Protein AF-W2HFR7-F1 (afdb_monomer)

Mean predicted aligned error: 10.8 Å

Structure (mmCIF, N/CA/C/O backbone):
data_AF-W2HFR7-F1
#
_entry.id   AF-W2HFR7-F1
#
loop_
_atom_site.group_PDB
_atom_site.id
_atom_site.type_symbol
_atom_site.label_atom_id
_atom_site.label_alt_id
_atom_site.label_comp_id
_atom_site.label_asym_id
_atom_site.label_entity_id
_atom_site.label_seq_id
_atom_site.pdbx_PDB_ins_code
_atom_site.Cartn_x
_atom_site.Cartn_y
_atom_site.Cartn_z
_atom_site.occupancy
_atom_site.B_iso_or_equiv
_atom_site.auth_seq_id
_atom_site.auth_comp_id
_atom_site.auth_asym_id
_atom_site.auth_atom_id
_atom_site.pdbx_PDB_model_num
ATOM 1 N N . ALA A 1 1 ? -44.689 5.889 13.777 1.00 72.44 1 ALA A N 1
ATOM 2 C CA . ALA A 1 1 ? -43.643 6.076 12.738 1.00 72.44 1 ALA A CA 1
ATOM 3 C C . ALA A 1 1 ? -42.226 5.850 13.285 1.00 72.44 1 ALA A C 1
ATOM 5 O O . ALA A 1 1 ? -41.474 5.081 12.692 1.00 72.44 1 ALA A O 1
ATOM 6 N N . ILE A 1 2 ? -41.880 6.452 14.431 1.00 83.69 2 ILE A N 1
ATOM 7 C CA . ILE A 1 2 ? -40.548 6.368 15.060 1.00 83.69 2 ILE A CA 1
ATOM 8 C C . ILE A 1 2 ? -40.162 4.932 15.465 1.00 83.69 2 ILE A C 1
ATOM 10 O O . ILE A 1 2 ? -39.031 4.516 15.214 1.00 83.69 2 ILE A O 1
ATOM 14 N N . ASP A 1 3 ? -41.094 4.126 15.982 1.00 90.75 3 ASP A N 1
ATOM 15 C CA . ASP A 1 3 ? -40.791 2.737 16.382 1.00 90.75 3 ASP A CA 1
ATOM 16 C C . ASP A 1 3 ? -40.425 1.837 15.200 1.00 90.75 3 ASP A C 1
ATOM 18 O O . ASP A 1 3 ? -39.537 0.985 15.286 1.00 90.75 3 ASP A O 1
ATOM 22 N N . LYS A 1 4 ? -41.058 2.072 14.045 1.00 90.25 4 LYS A N 1
ATOM 23 C CA . LYS A 1 4 ? -40.745 1.359 12.803 1.00 90.25 4 LYS A CA 1
ATOM 24 C C . LYS A 1 4 ? -39.317 1.673 12.348 1.00 90.25 4 LYS A C 1
ATOM 26 O O . LYS A 1 4 ? -38.601 0.757 11.950 1.00 90.25 4 LYS A O 1
ATOM 31 N N . LEU A 1 5 ? -38.898 2.935 12.464 1.00 88.25 5 LEU A N 1
ATOM 32 C CA . LEU A 1 5 ? -37.544 3.381 12.137 1.00 88.25 5 LEU A CA 1
ATOM 33 C C . LEU A 1 5 ? -36.503 2.787 13.098 1.00 88.25 5 LEU A C 1
ATOM 35 O O . LEU A 1 5 ? -35.528 2.192 12.639 1.00 88.25 5 LEU A O 1
ATOM 39 N N . ARG A 1 6 ? -36.744 2.849 14.415 1.00 90.19 6 ARG A N 1
ATOM 40 C CA . ARG A 1 6 ? -35.861 2.248 15.434 1.00 90.19 6 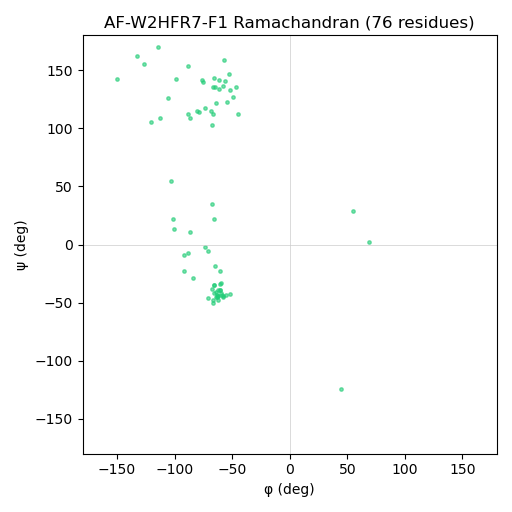ARG A CA 1
ATOM 41 C C . ARG A 1 6 ? -35.622 0.760 15.183 1.00 90.19 6 ARG A C 1
ATOM 43 O O . ARG A 1 6 ? -34.484 0.300 15.222 1.00 90.19 6 ARG A O 1
ATOM 50 N N . ARG A 1 7 ? -36.674 0.017 14.835 1.00 93.19 7 ARG A N 1
ATOM 51 C CA . ARG A 1 7 ? -36.586 -1.421 14.545 1.00 93.19 7 ARG A CA 1
ATOM 52 C C . ARG A 1 7 ? -35.751 -1.731 13.296 1.00 93.19 7 ARG A C 1
ATOM 54 O O . ARG A 1 7 ? -35.062 -2.747 13.265 1.00 93.19 7 ARG A O 1
ATOM 61 N N . ILE A 1 8 ? -35.807 -0.876 12.273 1.00 90.31 8 ILE A N 1
ATOM 62 C CA . ILE A 1 8 ? -34.995 -1.020 11.052 1.00 90.31 8 ILE A CA 1
ATOM 63 C C . ILE A 1 8 ? -33.523 -0.725 11.351 1.00 90.31 8 ILE A C 1
ATOM 65 O O . ILE A 1 8 ? -32.660 -1.513 10.965 1.00 90.31 8 ILE A O 1
ATOM 69 N N . ILE A 1 9 ? -33.250 0.367 12.071 1.00 87.25 9 ILE A N 1
ATOM 70 C CA . ILE A 1 9 ? -31.897 0.762 12.488 1.00 87.25 9 ILE A CA 1
ATOM 71 C C . ILE A 1 9 ? -31.254 -0.351 13.318 1.00 87.25 9 ILE A C 1
ATOM 73 O O . ILE A 1 9 ? -30.124 -0.735 13.032 1.00 87.25 9 ILE A O 1
ATOM 77 N N . TRP A 1 10 ? -31.991 -0.924 14.275 1.00 89.38 10 TRP A N 1
ATOM 78 C CA . TRP A 1 10 ? -31.506 -2.026 15.108 1.00 89.38 10 TRP A CA 1
ATOM 79 C C . TRP A 1 10 ? -31.172 -3.280 14.289 1.00 89.38 10 TRP A C 1
ATOM 81 O O . TRP A 1 10 ? -30.075 -3.820 14.405 1.00 89.38 10 TRP A O 1
ATOM 91 N N . ARG A 1 11 ? -32.064 -3.707 13.379 1.00 90.12 11 ARG A N 1
ATOM 92 C CA . ARG A 1 11 ? -31.802 -4.864 12.495 1.00 90.12 11 ARG A CA 1
ATOM 93 C C . ARG A 1 11 ? -30.583 -4.667 11.597 1.00 90.12 11 ARG A C 1
ATOM 95 O O . ARG A 1 11 ? -29.899 -5.635 11.278 1.00 90.12 11 ARG A O 1
ATOM 102 N N . ARG A 1 12 ? -30.327 -3.431 11.165 1.00 83.38 12 ARG A N 1
ATOM 103 C CA . ARG A 1 12 ? -29.226 -3.082 10.256 1.00 83.38 12 ARG A CA 1
ATOM 104 C C . ARG A 1 12 ? -28.016 -2.489 10.979 1.00 83.38 12 ARG A C 1
ATOM 106 O O . ARG A 1 12 ? -27.135 -1.955 10.318 1.00 83.38 12 ARG A O 1
ATOM 113 N N . HIS A 1 13 ? -27.941 -2.583 12.307 1.00 82.12 13 HIS A N 1
ATOM 114 C CA . HIS A 1 13 ? -26.844 -2.000 13.085 1.00 82.12 13 HIS A CA 1
ATOM 115 C C . HIS A 1 13 ? -25.468 -2.559 12.688 1.00 82.12 13 HIS A C 1
ATOM 117 O O . HIS A 1 13 ? -24.496 -1.821 12.644 1.00 82.12 13 HIS A O 1
ATOM 123 N N . HIS A 1 14 ? -25.397 -3.831 12.290 1.00 74.50 14 HIS A N 1
ATOM 124 C CA . HIS A 1 14 ? -24.175 -4.459 11.771 1.00 74.50 14 HIS A CA 1
ATOM 125 C C . HIS A 1 14 ? -23.676 -3.867 10.436 1.00 74.50 14 HIS A C 1
ATOM 127 O O . HIS A 1 14 ? -22.523 -4.074 10.079 1.00 74.50 14 HIS A O 1
ATOM 133 N N . LEU A 1 15 ? -24.532 -3.147 9.697 1.00 74.94 15 LEU A N 1
ATOM 134 C CA . LEU A 1 15 ? -24.166 -2.419 8.473 1.00 74.94 15 LEU A CA 1
ATOM 135 C C . LEU A 1 15 ? -23.761 -0.971 8.758 1.00 74.94 15 LEU A C 1
ATOM 137 O O . LEU A 1 15 ? -23.336 -0.261 7.847 1.00 74.94 15 LEU A O 1
ATOM 141 N N . GLN A 1 16 ? -23.949 -0.492 9.988 1.00 70.81 16 GLN A N 1
ATOM 142 C CA . GLN A 1 16 ? -23.590 0.873 10.332 1.00 70.81 16 GLN A CA 1
ATOM 143 C C . GLN A 1 16 ? -22.070 0.968 10.428 1.00 70.81 16 GLN A C 1
ATOM 145 O O . GLN A 1 16 ? -21.435 0.338 11.271 1.00 70.81 16 GLN A O 1
ATOM 150 N N . ILE A 1 17 ? -21.490 1.782 9.551 1.00 65.62 17 ILE A N 1
ATOM 151 C CA . ILE A 1 17 ? -20.085 2.164 9.631 1.00 65.62 17 ILE A CA 1
ATOM 152 C C . ILE A 1 17 ? -19.959 3.055 10.870 1.00 65.62 17 ILE A C 1
ATOM 154 O O . ILE A 1 17 ? -20.585 4.113 10.955 1.00 65.62 17 ILE A O 1
ATOM 158 N N . GLY A 1 18 ? -19.215 2.586 11.874 1.00 64.19 18 GLY A N 1
ATOM 159 C CA . GLY A 1 18 ? -18.979 3.344 13.101 1.00 64.19 18 GLY A CA 1
ATOM 160 C C . GLY A 1 18 ? -18.351 4.711 12.810 1.00 64.19 18 GLY A C 1
ATOM 161 O O . GLY A 1 18 ? -17.719 4.915 11.780 1.00 64.19 18 GLY A O 1
ATOM 162 N N . LYS A 1 19 ? -18.485 5.654 13.749 1.00 58.66 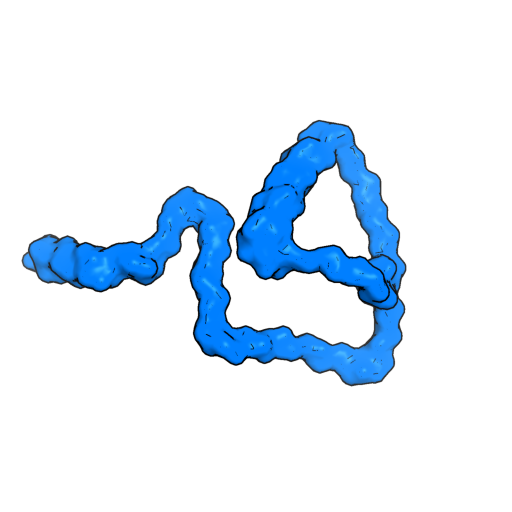19 LYS A N 1
ATOM 163 C CA . LYS A 1 19 ? -18.011 7.054 13.657 1.00 58.66 19 LYS A CA 1
ATOM 164 C C . LYS A 1 19 ? -16.476 7.241 13.607 1.00 58.66 19 LYS A C 1
ATOM 166 O O . LYS A 1 19 ? -15.972 8.306 13.953 1.00 58.66 19 LYS A O 1
ATOM 171 N N . GLY A 1 20 ? -15.723 6.220 13.215 1.00 57.03 20 GLY A N 1
ATOM 172 C CA . GLY A 1 20 ? -14.276 6.278 13.025 1.00 57.03 20 GLY A CA 1
ATOM 173 C C . GLY A 1 20 ? -13.906 6.088 11.560 1.00 57.03 20 GLY A C 1
ATOM 174 O O . GLY A 1 20 ? -14.726 5.655 10.759 1.00 57.03 20 GLY A O 1
ATOM 175 N N . ASN A 1 21 ? -12.638 6.324 11.224 1.00 57.94 21 ASN A N 1
ATOM 176 C CA . ASN A 1 21 ? -12.040 5.985 9.923 1.00 57.94 21 ASN A CA 1
ATOM 177 C C . ASN A 1 21 ? -11.934 4.459 9.704 1.00 57.94 21 ASN A C 1
ATOM 179 O O . ASN A 1 21 ? -10.946 3.971 9.157 1.00 57.94 21 ASN A O 1
ATOM 183 N N . ALA A 1 22 ? -12.897 3.688 10.209 1.00 59.88 22 ALA A N 1
ATOM 184 C CA . ALA A 1 22 ? -13.009 2.277 9.928 1.00 59.88 22 ALA A CA 1
ATOM 185 C C . ALA A 1 22 ? -13.348 2.163 8.445 1.00 59.88 22 ALA A C 1
ATOM 187 O O . ALA A 1 22 ? -14.416 2.599 8.010 1.00 59.88 22 ALA A O 1
ATOM 188 N N . LEU A 1 23 ? -12.402 1.631 7.672 1.00 57.38 23 LEU A N 1
ATOM 189 C CA . LEU A 1 23 ? -12.669 1.263 6.295 1.00 57.38 23 LEU A CA 1
ATOM 190 C C . LEU A 1 23 ? -13.921 0.377 6.284 1.00 57.38 23 LEU A C 1
ATOM 192 O O . LEU A 1 23 ? -14.020 -0.526 7.125 1.00 57.38 23 LEU A O 1
ATOM 196 N N . PRO A 1 24 ? -14.886 0.635 5.384 1.00 60.72 24 PRO A N 1
ATOM 197 C CA . PRO A 1 24 ? -15.978 -0.302 5.199 1.00 60.72 24 PRO A CA 1
ATOM 198 C C . PRO A 1 24 ? -15.378 -1.690 4.929 1.00 60.72 24 PRO A C 1
ATOM 200 O O . PRO A 1 24 ? -14.303 -1.778 4.322 1.00 60.72 24 PRO A O 1
ATOM 203 N N . PRO A 1 25 ? -16.035 -2.775 5.375 1.00 61.69 25 PRO A N 1
ATOM 204 C CA . PRO A 1 25 ? -15.655 -4.116 4.956 1.00 61.69 25 PRO A CA 1
ATOM 205 C C . PRO A 1 25 ? -15.469 -4.124 3.439 1.00 61.69 25 PRO A C 1
ATOM 207 O O . PRO A 1 25 ? -16.280 -3.523 2.728 1.00 61.69 25 PRO A O 1
ATOM 210 N N . ALA A 1 26 ? -14.393 -4.751 2.957 1.00 62.25 26 ALA A N 1
ATOM 211 C CA . ALA A 1 26 ? -14.148 -4.852 1.524 1.00 62.25 26 ALA A CA 1
ATOM 212 C C . ALA A 1 26 ? -15.428 -5.348 0.838 1.00 62.25 26 ALA A C 1
ATOM 214 O O . ALA A 1 26 ? -16.015 -6.346 1.267 1.00 62.25 26 ALA A O 1
ATOM 215 N N . ALA A 1 27 ? -15.888 -4.616 -0.181 1.00 61.19 27 ALA A N 1
ATOM 216 C CA . ALA A 1 27 ? -17.047 -5.020 -0.962 1.00 61.19 27 ALA A CA 1
ATOM 217 C C . ALA A 1 27 ? -16.783 -6.437 -1.491 1.00 61.19 27 ALA A C 1
ATOM 219 O O . ALA A 1 27 ? -15.744 -6.685 -2.099 1.00 61.19 27 ALA A O 1
ATOM 220 N N . ALA A 1 28 ? -17.673 -7.372 -1.155 1.00 58.25 28 ALA A N 1
ATOM 221 C CA . ALA A 1 28 ? -17.447 -8.808 -1.272 1.00 58.25 28 ALA A CA 1
ATOM 222 C C . ALA A 1 28 ? -16.794 -9.213 -2.610 1.00 58.25 28 ALA A C 1
ATOM 224 O O . ALA A 1 28 ? -17.417 -9.113 -3.660 1.00 58.25 28 ALA A O 1
ATOM 225 N N . GLY A 1 29 ? -15.543 -9.685 -2.551 1.00 59.50 29 GLY A N 1
ATOM 226 C CA . GLY A 1 29 ? -14.878 -10.437 -3.623 1.00 59.50 29 GLY A CA 1
ATOM 227 C C . GLY A 1 29 ? -14.535 -9.686 -4.914 1.00 59.50 29 GLY A C 1
ATOM 228 O O . GLY A 1 29 ? -14.003 -10.314 -5.827 1.00 59.50 29 GLY A O 1
ATOM 229 N N . VAL A 1 30 ? -14.806 -8.382 -5.021 1.00 68.69 30 VAL A N 1
ATOM 230 C CA . VAL A 1 30 ? -14.483 -7.621 -6.236 1.00 68.69 30 VAL A CA 1
ATOM 231 C C . VAL A 1 30 ? -13.049 -7.112 -6.149 1.00 68.69 30 VAL A C 1
ATOM 233 O O . VAL A 1 30 ? -12.735 -6.215 -5.368 1.00 68.69 30 VAL A O 1
ATOM 236 N N . VAL A 1 31 ? -12.171 -7.695 -6.963 1.00 75.25 31 VAL A N 1
ATOM 237 C CA . VAL A 1 31 ? -10.838 -7.146 -7.217 1.00 75.25 31 VAL A CA 1
ATOM 238 C C . VAL A 1 31 ? -10.993 -6.041 -8.256 1.00 75.25 31 VAL A C 1
ATOM 240 O O . VAL A 1 31 ? -11.401 -6.299 -9.386 1.00 75.25 31 VAL A O 1
ATOM 243 N N . CYS A 1 32 ? -10.700 -4.805 -7.864 1.00 81.44 32 CYS A N 1
ATOM 244 C CA . CYS A 1 32 ? -10.638 -3.689 -8.799 1.00 81.44 32 CYS A CA 1
ATOM 245 C C . CYS A 1 32 ? -9.297 -3.742 -9.540 1.00 81.44 32 CYS A C 1
ATOM 247 O O . CYS A 1 32 ? -8.256 -3.549 -8.912 1.00 81.44 32 CYS A O 1
ATOM 249 N N . ASP A 1 33 ? -9.326 -3.991 -10.848 1.00 88.38 33 ASP A N 1
ATOM 250 C CA . ASP A 1 33 ? -8.146 -3.880 -11.708 1.00 88.38 33 ASP A CA 1
ATOM 251 C C . ASP A 1 33 ? -7.991 -2.452 -12.260 1.00 88.38 33 ASP A C 1
ATOM 253 O O . ASP A 1 33 ? -8.969 -1.708 -12.391 1.00 88.38 33 ASP A O 1
ATOM 257 N N . ILE A 1 34 ? -6.756 -2.067 -12.576 1.00 89.56 34 ILE A N 1
ATOM 258 C CA . ILE A 1 34 ? -6.425 -0.790 -13.212 1.00 89.56 34 ILE A CA 1
ATOM 259 C C . ILE A 1 34 ? -5.735 -1.112 -14.539 1.00 89.56 34 ILE A C 1
ATOM 261 O O . ILE A 1 34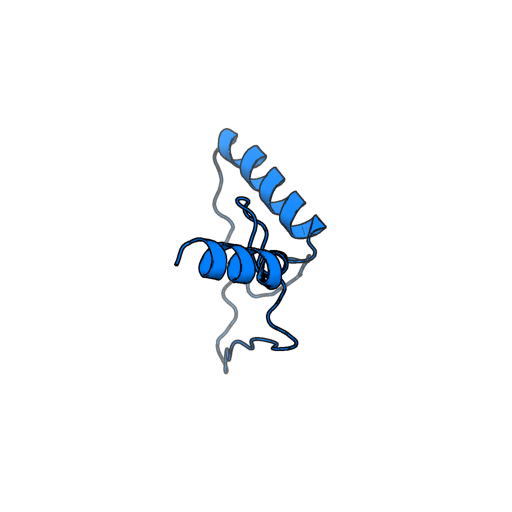 ? -4.564 -1.485 -14.554 1.00 89.56 34 ILE A O 1
ATOM 265 N N . ASP A 1 35 ? -6.444 -0.929 -15.657 1.00 91.62 35 ASP A N 1
ATOM 266 C CA . ASP A 1 35 ? -5.867 -1.117 -16.993 1.00 91.62 35 ASP A CA 1
ATOM 267 C C . ASP A 1 35 ? -4.809 -0.037 -17.278 1.00 91.62 35 ASP A C 1
ATOM 269 O O . ASP A 1 35 ? -5.125 1.114 -17.592 1.00 91.62 35 ASP A O 1
ATOM 273 N N . VAL A 1 36 ? -3.536 -0.419 -17.167 1.00 90.25 36 VAL A N 1
ATOM 274 C CA . VAL A 1 36 ? -2.384 0.437 -17.494 1.00 90.25 36 VAL A CA 1
ATOM 275 C C . VAL A 1 36 ? -1.969 0.341 -18.965 1.00 90.25 36 VAL A C 1
ATOM 277 O O . VAL A 1 36 ? -1.118 1.117 -19.410 1.00 90.25 36 VAL A O 1
ATOM 280 N N . ARG A 1 37 ? -2.557 -0.580 -19.742 1.00 92.50 37 ARG A N 1
ATOM 281 C CA . ARG A 1 37 ? -2.167 -0.883 -21.129 1.00 92.50 37 ARG A CA 1
ATOM 282 C C . ARG A 1 37 ? -0.640 -0.989 -21.267 1.00 92.50 37 ARG A C 1
ATOM 284 O O . ARG A 1 37 ? 0.005 -1.727 -20.535 1.00 92.50 37 ARG A O 1
ATOM 291 N N . ASN A 1 38 ? -0.059 -0.205 -22.176 1.00 94.12 38 ASN A N 1
ATOM 292 C CA . ASN A 1 38 ? 1.379 -0.137 -22.438 1.00 94.12 38 ASN A CA 1
ATOM 293 C C . ASN A 1 38 ? 2.045 1.095 -21.795 1.00 94.12 38 ASN A C 1
ATOM 295 O O . ASN A 1 38 ? 3.093 1.548 -22.265 1.00 94.12 38 ASN A O 1
ATOM 299 N N . ALA A 1 39 ? 1.433 1.691 -20.766 1.00 94.25 39 ALA A N 1
ATOM 300 C CA . ALA A 1 39 ? 2.029 2.823 -20.069 1.00 94.25 39 ALA A CA 1
ATOM 301 C C . ALA A 1 39 ? 3.317 2.394 -19.351 1.00 94.25 39 ALA A C 1
ATOM 303 O O . ALA A 1 39 ? 3.374 1.361 -18.685 1.00 94.25 39 ALA A O 1
ATOM 304 N N . LYS A 1 40 ? 4.366 3.212 -19.481 1.00 94.50 40 LYS A N 1
ATOM 305 C CA . LYS A 1 40 ? 5.615 3.002 -18.746 1.00 94.50 40 LYS A CA 1
ATOM 306 C C . LYS A 1 40 ? 5.424 3.436 -17.287 1.00 94.50 40 LYS A C 1
ATOM 308 O O . LYS A 1 40 ? 4.788 4.470 -17.067 1.00 94.50 40 LYS A O 1
ATOM 313 N N . PRO A 1 41 ? 5.997 2.711 -16.311 1.00 93.81 41 PRO A N 1
ATOM 314 C CA . PRO A 1 41 ? 5.970 3.135 -14.920 1.00 93.81 41 PRO A CA 1
ATOM 315 C C . PRO A 1 41 ? 6.571 4.529 -14.744 1.00 93.81 41 PRO A C 1
ATOM 317 O O . PRO A 1 41 ? 7.580 4.867 -15.368 1.00 93.81 41 PRO A O 1
ATOM 320 N N . VAL A 1 42 ? 5.956 5.328 -13.875 1.00 93.50 42 VAL A N 1
ATOM 321 C CA . VAL A 1 42 ? 6.471 6.636 -13.469 1.00 93.50 42 VAL A CA 1
ATOM 322 C C . VAL A 1 42 ? 6.869 6.578 -11.999 1.00 93.50 42 VAL A C 1
ATOM 324 O O . VAL A 1 42 ? 6.018 6.494 -11.123 1.00 93.50 42 VAL A O 1
ATOM 327 N N . ALA A 1 43 ? 8.172 6.615 -11.732 1.00 93.50 43 ALA A N 1
ATOM 328 C CA . ALA A 1 43 ? 8.708 6.668 -10.377 1.00 93.50 43 ALA A CA 1
ATOM 329 C C . ALA A 1 43 ? 8.825 8.132 -9.931 1.00 93.50 43 ALA A C 1
ATOM 331 O O . ALA A 1 43 ? 9.615 8.906 -10.485 1.00 93.50 43 ALA A O 1
ATOM 332 N N . LEU A 1 44 ? 8.012 8.532 -8.951 1.00 93.19 44 LEU A N 1
ATOM 333 C CA . LEU A 1 44 ? 8.032 9.879 -8.384 1.00 93.19 44 LEU A CA 1
ATOM 334 C C . LEU A 1 44 ? 8.669 9.850 -7.002 1.00 93.19 44 LEU A C 1
ATOM 336 O O . LEU A 1 44 ? 8.201 9.175 -6.087 1.00 93.19 44 LEU A O 1
ATOM 340 N N . ARG A 1 45 ? 9.688 10.692 -6.806 1.00 94.00 45 ARG A N 1
ATOM 341 C CA . ARG A 1 45 ? 10.329 10.822 -5.494 1.00 94.00 45 ARG A CA 1
ATOM 342 C C . ARG A 1 45 ? 9.320 11.307 -4.455 1.00 94.00 45 ARG A C 1
ATOM 344 O O . ARG A 1 45 ? 8.597 12.282 -4.671 1.00 94.00 45 ARG A O 1
ATOM 351 N N . ALA A 1 46 ? 9.327 10.654 -3.296 1.00 91.19 46 ALA A N 1
ATOM 352 C CA . ALA A 1 46 ? 8.500 11.053 -2.170 1.00 91.19 46 ALA A CA 1
ATOM 353 C C . ALA A 1 46 ? 8.792 12.505 -1.758 1.00 91.19 46 ALA A C 1
ATOM 355 O O . ALA A 1 46 ? 9.944 12.933 -1.658 1.00 91.19 46 ALA A O 1
ATOM 356 N N . ARG A 1 47 ? 7.729 13.266 -1.488 1.00 92.50 47 ARG A N 1
ATOM 357 C CA . ARG A 1 47 ? 7.838 14.647 -1.013 1.00 92.50 47 ARG A CA 1
ATOM 358 C C . ARG A 1 47 ? 8.459 14.677 0.385 1.00 92.50 47 ARG A C 1
ATOM 360 O O . ARG A 1 47 ? 8.017 13.956 1.277 1.00 92.50 47 ARG A O 1
ATOM 367 N N . THR A 1 48 ? 9.408 15.584 0.608 1.00 93.75 48 THR A N 1
ATOM 368 C CA . THR A 1 48 ? 9.924 15.865 1.952 1.00 93.75 48 THR A CA 1
ATOM 369 C C . THR A 1 48 ? 8.815 16.435 2.832 1.00 93.75 48 THR A C 1
ATOM 371 O O . THR A 1 48 ? 8.223 17.466 2.517 1.00 93.75 48 THR A O 1
ATOM 374 N N . LEU A 1 49 ? 8.537 15.769 3.952 1.00 91.44 49 LEU A N 1
ATOM 375 C CA . LEU A 1 49 ? 7.534 16.210 4.918 1.00 91.44 49 LEU A CA 1
ATOM 376 C C . LEU A 1 49 ? 8.184 16.947 6.084 1.00 91.44 49 LEU A C 1
ATOM 378 O O . LEU A 1 49 ? 9.249 16.547 6.575 1.00 91.44 49 LEU A O 1
ATOM 382 N N . ALA A 1 50 ? 7.494 17.986 6.550 1.00 93.81 50 ALA A N 1
ATOM 383 C CA . ALA A 1 50 ? 7.852 18.707 7.759 1.00 93.81 50 ALA A CA 1
ATOM 384 C C . ALA A 1 50 ? 7.795 17.757 8.980 1.00 93.81 50 ALA A C 1
ATOM 386 O O . ALA A 1 50 ? 6.906 16.896 9.024 1.00 93.81 50 ALA A O 1
ATOM 387 N N . PRO A 1 51 ? 8.722 17.862 9.952 1.00 90.31 51 PRO A N 1
ATOM 388 C CA . PRO A 1 51 ? 8.847 16.899 11.051 1.00 90.31 51 PRO A CA 1
ATOM 389 C C . PRO A 1 51 ? 7.543 16.634 11.816 1.00 90.31 51 PRO A C 1
ATOM 391 O O . PRO A 1 51 ? 7.185 15.479 12.033 1.00 90.31 51 PRO A O 1
ATOM 394 N N . GLN A 1 52 ? 6.770 17.683 12.103 1.00 90.00 52 GLN A N 1
ATOM 395 C CA . GLN A 1 52 ? 5.490 17.618 12.817 1.00 90.00 52 GLN A CA 1
ATOM 396 C C . GLN A 1 52 ? 4.421 16.761 12.118 1.00 90.00 52 GLN A C 1
ATOM 398 O O . GLN A 1 52 ? 3.470 16.299 12.750 1.00 90.00 52 GLN A O 1
ATOM 403 N N . LEU A 1 53 ? 4.546 16.558 10.803 1.00 91.06 53 LEU A N 1
ATOM 404 C CA . LEU A 1 53 ? 3.616 15.744 10.025 1.00 91.06 53 LEU A CA 1
ATOM 405 C C . LEU A 1 53 ? 4.069 14.281 9.929 1.00 91.06 53 LEU A C 1
ATOM 407 O O . LEU A 1 53 ? 3.232 13.402 9.722 1.00 91.06 53 LEU 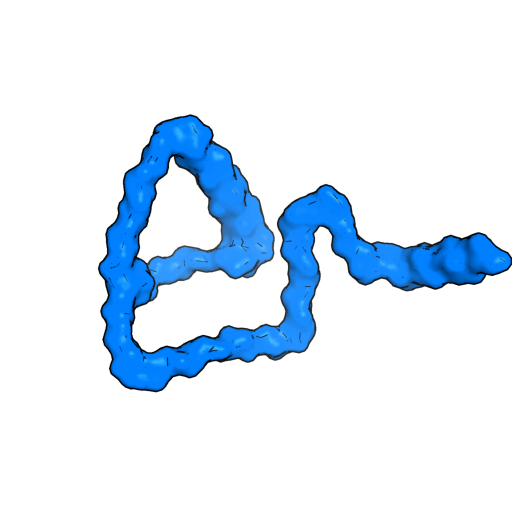A O 1
ATOM 411 N N . ARG A 1 54 ? 5.368 14.002 10.112 1.00 92.81 54 ARG A N 1
ATOM 412 C CA . ARG A 1 54 ? 5.932 12.648 9.982 1.00 92.81 54 ARG A CA 1
ATOM 413 C C . ARG A 1 54 ? 5.350 11.690 11.012 1.00 92.81 54 ARG A C 1
ATOM 415 O O . ARG A 1 54 ? 4.967 10.584 10.649 1.00 92.81 54 ARG A O 1
ATOM 422 N N . GLU A 1 55 ? 5.214 12.127 12.261 1.00 92.00 55 GLU A N 1
ATOM 423 C CA . GLU A 1 55 ? 4.648 11.302 13.335 1.00 92.00 55 GLU A CA 1
ATOM 424 C C . GLU A 1 55 ? 3.182 10.948 13.071 1.00 92.00 55 GLU A C 1
ATOM 426 O O . GLU A 1 55 ? 2.781 9.787 13.165 1.00 92.00 55 GLU A O 1
ATOM 431 N N . LYS A 1 56 ? 2.380 11.939 12.661 1.00 92.50 56 LYS A N 1
ATOM 432 C CA . LYS A 1 56 ? 0.970 11.723 12.314 1.00 92.50 56 LYS A CA 1
ATOM 433 C C . LYS A 1 56 ? 0.829 10.771 11.129 1.00 92.50 56 LYS A C 1
ATOM 435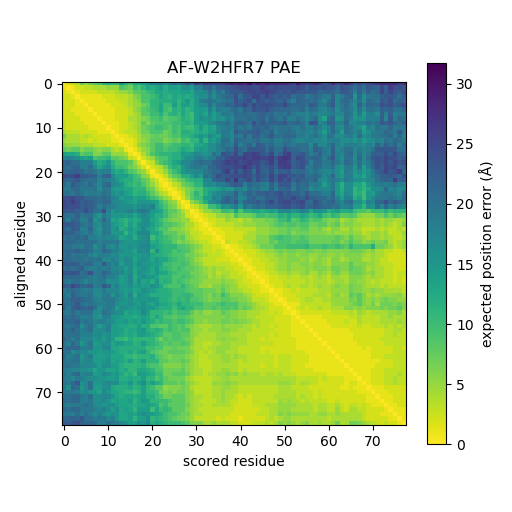 O O . LYS A 1 56 ? 0.004 9.861 11.180 1.00 92.50 56 LYS A O 1
ATOM 440 N N . LEU A 1 57 ? 1.646 10.947 10.090 1.00 93.88 57 LEU A N 1
ATOM 441 C CA . LEU A 1 57 ? 1.652 10.055 8.933 1.00 93.88 57 LEU A CA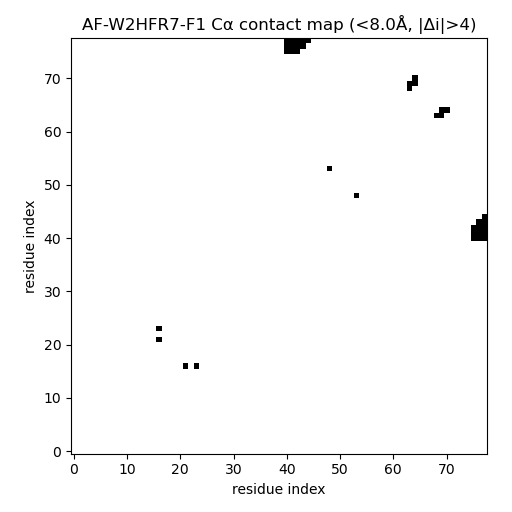 1
ATOM 442 C C . LEU A 1 57 ? 2.054 8.628 9.328 1.00 93.88 57 LEU A C 1
ATOM 444 O O . LEU A 1 57 ? 1.394 7.674 8.920 1.00 93.88 57 LEU A O 1
ATOM 448 N N . PHE A 1 58 ? 3.086 8.476 10.156 1.00 93.88 58 PHE A N 1
ATOM 449 C CA . PHE A 1 58 ? 3.526 7.172 10.643 1.00 93.88 58 PHE A CA 1
ATOM 450 C C . PHE A 1 58 ? 2.410 6.436 11.397 1.00 93.88 58 PHE A C 1
ATOM 452 O O . PHE A 1 58 ? 2.170 5.254 11.146 1.00 93.88 58 PHE A O 1
ATO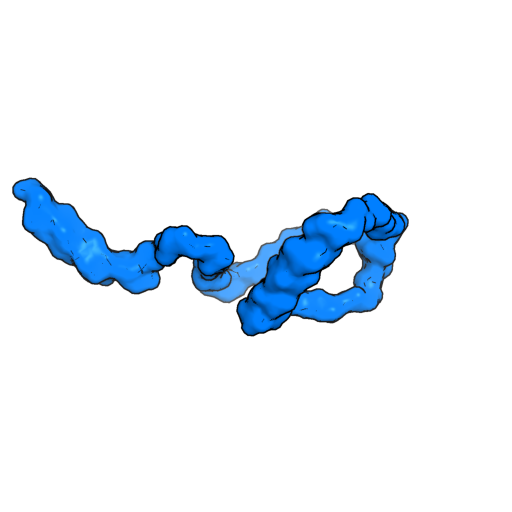M 459 N N . LEU A 1 59 ? 1.667 7.134 12.263 1.00 95.12 59 LEU A N 1
ATOM 460 C CA . LEU A 1 59 ? 0.518 6.555 12.964 1.00 95.12 59 LEU A CA 1
ATOM 461 C C . LEU A 1 59 ? -0.575 6.075 12.000 1.00 95.12 59 LEU A C 1
ATOM 463 O O . LEU A 1 59 ? -1.170 5.020 12.232 1.00 95.12 59 LEU A O 1
ATOM 467 N N . VAL A 1 60 ? -0.832 6.816 10.919 1.00 93.50 60 VAL A N 1
ATOM 468 C CA . VAL A 1 60 ? -1.795 6.411 9.884 1.00 93.50 60 VAL A CA 1
ATOM 469 C C . VAL A 1 60 ? -1.306 5.166 9.147 1.00 93.50 60 VAL A C 1
ATOM 471 O O . VAL A 1 60 ? -2.041 4.183 9.077 1.00 93.50 60 VAL A O 1
ATOM 474 N N . ILE A 1 61 ? -0.058 5.159 8.673 1.00 94.38 61 ILE A N 1
ATOM 475 C CA . ILE A 1 61 ? 0.530 4.013 7.961 1.00 94.38 61 ILE A CA 1
ATOM 476 C C . ILE A 1 61 ? 0.498 2.757 8.841 1.00 94.38 61 ILE A C 1
ATOM 478 O O . ILE A 1 61 ? 0.062 1.699 8.389 1.00 94.38 61 ILE A O 1
ATOM 482 N N . LYS A 1 62 ? 0.868 2.874 10.123 1.00 94.62 62 LYS A N 1
ATOM 483 C CA . LYS A 1 62 ? 0.829 1.756 11.078 1.00 94.62 62 LYS A CA 1
ATOM 484 C C . LYS A 1 62 ? -0.584 1.188 11.248 1.00 94.62 62 LYS A C 1
ATOM 486 O O . LYS A 1 62 ? -0.753 -0.030 11.299 1.00 94.62 62 LYS A O 1
ATOM 491 N N . ARG A 1 63 ? -1.606 2.048 11.321 1.00 92.56 63 ARG A N 1
ATOM 492 C CA . ARG A 1 63 ? -3.013 1.616 11.417 1.00 92.56 63 ARG A CA 1
ATOM 493 C C . ARG A 1 63 ? -3.476 0.896 10.150 1.00 92.56 63 ARG A C 1
ATOM 495 O O . ARG A 1 63 ? -4.125 -0.138 10.266 1.00 92.56 63 ARG A O 1
ATOM 502 N N . LEU A 1 64 ? -3.106 1.395 8.971 1.00 92.81 64 LEU A N 1
ATOM 503 C CA . LEU A 1 64 ? -3.462 0.780 7.686 1.00 92.81 64 LEU A CA 1
ATOM 504 C C . LEU A 1 64 ? -2.780 -0.581 7.475 1.00 92.81 64 LEU A C 1
ATOM 506 O O . LEU A 1 64 ? -3.419 -1.513 6.987 1.00 92.81 64 LEU A O 1
ATOM 510 N N . LEU A 1 65 ? -1.516 -0.716 7.893 1.00 92.38 65 LEU A N 1
ATOM 511 C CA . LEU A 1 65 ? -0.801 -1.999 7.897 1.00 92.38 65 LEU A CA 1
ATOM 512 C C . LEU A 1 65 ? -1.469 -3.009 8.840 1.00 92.38 65 LEU A C 1
ATOM 514 O O . LEU A 1 65 ? -1.699 -4.151 8.453 1.00 92.38 65 LEU A O 1
ATOM 518 N N . SER A 1 66 ? -1.838 -2.586 10.056 1.00 89.69 66 SER A N 1
ATOM 519 C CA . SER A 1 66 ? -2.543 -3.441 11.026 1.00 89.69 66 SER A CA 1
ATOM 520 C C . SER A 1 66 ? -3.897 -3.928 10.494 1.00 89.69 66 SER A C 1
ATOM 522 O O . SER A 1 66 ? -4.262 -5.091 10.659 1.00 89.69 66 SER A O 1
ATOM 524 N N . ALA A 1 67 ? -4.616 -3.054 9.784 1.00 87.88 67 ALA A N 1
ATOM 525 C CA . ALA A 1 67 ? -5.876 -3.380 9.123 1.00 87.88 67 ALA A CA 1
ATOM 526 C C . ALA A 1 67 ? -5.712 -4.238 7.852 1.00 87.88 67 ALA A C 1
ATOM 528 O O . ALA A 1 67 ? -6.714 -4.589 7.231 1.00 87.88 67 ALA A O 1
ATOM 529 N N . LYS A 1 68 ? -4.474 -4.570 7.448 1.00 88.62 68 LYS A N 1
ATOM 530 C CA . LYS A 1 68 ? -4.145 -5.319 6.220 1.00 88.62 68 LYS A CA 1
ATOM 531 C C . LYS A 1 68 ? -4.713 -4.684 4.945 1.00 88.62 68 LYS A C 1
ATOM 533 O O . LYS A 1 68 ? -4.999 -5.375 3.974 1.00 88.62 68 LYS A O 1
ATOM 538 N N . THR A 1 69 ? -4.887 -3.363 4.950 1.00 86.38 69 THR A N 1
ATOM 539 C CA . THR A 1 69 ? -5.392 -2.601 3.795 1.00 86.38 69 THR A CA 1
ATOM 540 C C . THR A 1 69 ? -4.274 -2.258 2.813 1.00 86.38 69 THR A C 1
ATOM 54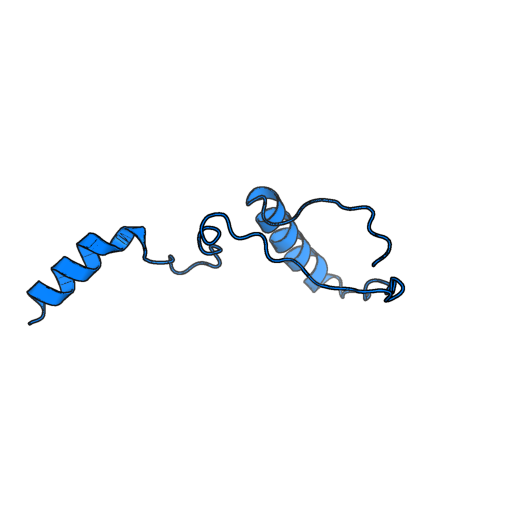2 O O . THR A 1 69 ? -4.520 -2.114 1.622 1.00 86.38 69 THR A O 1
ATOM 545 N N . ILE A 1 70 ? -3.043 -2.126 3.314 1.00 91.00 70 ILE A N 1
ATOM 546 C CA . ILE A 1 70 ? -1.838 -1.880 2.516 1.00 91.00 70 ILE A CA 1
ATOM 547 C C . ILE A 1 70 ? -0.773 -2.925 2.851 1.00 91.00 70 ILE A C 1
ATOM 549 O O . ILE A 1 70 ? -0.754 -3.466 3.958 1.00 91.00 70 ILE A O 1
ATOM 553 N N . SER A 1 71 ? 0.136 -3.171 1.912 1.00 93.62 71 SER A N 1
ATOM 554 C CA . SER A 1 71 ? 1.292 -4.053 2.077 1.00 93.62 71 SER A CA 1
ATOM 555 C C . SER A 1 71 ? 2.563 -3.382 1.566 1.00 93.62 71 SER A C 1
ATOM 557 O O . SER A 1 71 ? 2.518 -2.422 0.797 1.00 93.62 71 SER A O 1
ATOM 559 N N . TYR A 1 72 ? 3.714 -3.905 1.982 1.00 94.75 72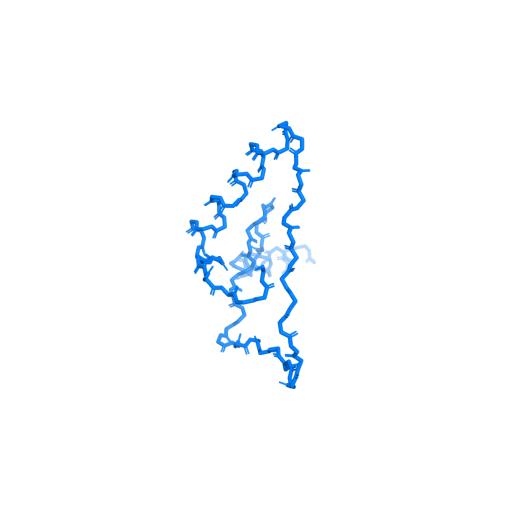 TYR A N 1
ATOM 560 C CA . TYR A 1 72 ? 4.985 -3.532 1.369 1.00 94.75 72 TYR A CA 1
ATOM 561 C C . TYR A 1 72 ? 5.032 -4.016 -0.085 1.00 94.75 72 TYR A C 1
ATOM 563 O O . TYR A 1 72 ? 4.503 -5.080 -0.407 1.00 94.75 72 TYR A O 1
ATOM 571 N N . SER A 1 73 ? 5.648 -3.219 -0.958 1.00 94.19 73 SER A N 1
ATOM 572 C CA . SER A 1 73 ? 5.797 -3.514 -2.383 1.00 94.19 73 SER A CA 1
ATOM 573 C C . SER A 1 73 ? 7.077 -2.884 -2.924 1.00 94.19 73 SER A C 1
ATOM 575 O O . SER A 1 73 ? 7.435 -1.772 -2.540 1.00 94.19 73 SER A O 1
ATOM 577 N N . THR A 1 74 ? 7.747 -3.590 -3.831 1.00 95.12 74 THR A N 1
ATOM 578 C CA . THR A 1 74 ? 8.896 -3.110 -4.614 1.00 95.12 74 THR A CA 1
ATOM 579 C C . THR A 1 74 ? 8.444 -2.786 -6.039 1.00 95.12 74 THR A C 1
ATOM 581 O O . THR A 1 74 ? 8.935 -3.357 -7.011 1.00 95.12 74 THR A O 1
ATOM 584 N N . SER A 1 75 ? 7.422 -1.936 -6.158 1.00 91.31 75 SER A N 1
ATOM 585 C CA . SER A 1 75 ? 6.805 -1.590 -7.441 1.00 91.31 75 SER A CA 1
ATOM 586 C C . SER A 1 75 ? 7.688 -0.630 -8.248 1.00 91.31 75 SER A C 1
ATOM 588 O O . SER A 1 75 ? 8.197 0.326 -7.669 1.00 91.31 75 SER A O 1
ATOM 590 N N . PRO A 1 76 ? 7.808 -0.797 -9.580 1.00 93.12 76 PRO A N 1
ATOM 591 C CA . PRO A 1 76 ? 8.491 0.173 -10.441 1.00 93.12 76 PRO A CA 1
ATOM 592 C C . PRO A 1 76 ? 7.711 1.493 -10.610 1.00 93.12 76 PRO A C 1
ATOM 594 O O . PRO A 1 76 ? 8.202 2.417 -11.251 1.00 93.12 76 PRO A O 1
ATOM 597 N N . TRP A 1 77 ? 6.484 1.577 -10.080 1.00 91.81 77 TRP A N 1
ATOM 598 C CA . TRP A 1 77 ? 5.593 2.743 -10.164 1.00 91.81 77 TRP A CA 1
ATOM 599 C C . TRP A 1 77 ? 5.814 3.791 -9.055 1.00 91.81 77 TRP A C 1
ATOM 601 O O . TRP A 1 77 ? 4.972 4.671 -8.879 1.00 91.81 77 TRP A O 1
ATOM 611 N N . ALA A 1 78 ? 6.893 3.685 -8.276 1.00 90.00 78 ALA A N 1
ATOM 612 C CA . ALA A 1 78 ? 7.231 4.606 -7.190 1.00 90.00 78 ALA A CA 1
ATOM 613 C C . ALA A 1 78 ? 8.719 4.964 -7.218 1.00 90.00 78 ALA A C 1
ATOM 615 O O . ALA A 1 78 ? 9.544 4.049 -7.429 1.00 90.00 78 ALA A O 1
#

Secondary structure (DSSP, 8-state):
-HHHHHHHHHHTGGG---SS--PPPPPTT-------TTPPP---PPPPPPHHHHHHHHHHHHHHHHTTS------TT-

pLDDT: mean 84.7, std 12.31, range [57.03, 95.12]

Radius of gyration: 19.75 Å; Cα contacts (8 Å, |Δi|>4): 19; chains: 1; bounding box: 54×29×39 Å

Solvent-accessible surface area (backbone atoms only — not comparable to full-atom values): 5320 Å² total; per-residue (Å²): 112,68,68,62,51,52,54,51,51,61,75,44,46,89,74,55,77,62,101,54,95,64,73,72,77,76,66,83,89,67,80,85,82,78,91,57,85,87,65,76,69,60,59,58,82,80,79,89,70,59,72,87,52,48,61,59,50,49,55,50,54,54,51,37,45,74,68,66,77,52,76,92,78,93,56,70,58,75

Foldseek 3Di:
DVVVVVVVCVVCVVVDDPPDPPDRDPPPPDDDDDCPDPPDADDDDDDDDDPVVVVVVVVVVVVCVVVVVDDDDPDSND

Organism: Phytophthora nicotianae (NCBI:txid4792)

Sequence (78 aa):
AIDKLRRIIWRRHHLQIGKGNALPPAAAGVVCDIDVRNAKPVALRARTLAPQLREKLFLVIKRLLSAKTISYSTSPWA